Protein AF-A0A7Y0XD62-F1 (afdb_monomer)

Foldseek 3Di:
DDPPPDDQCRAWPDDDLQEIEGADVPQDQPDFDWDWDDPPPPDIDIDTDSGPQVVVCVVSVHPGHHYHHPDDDPPVVPD

Secondary structure (DSSP, 8-state):
-------HHHHEEEEETTEEEE-TTTS-TT--EEEEEEEETTEEEEEEES-HHHHHHHHHT-S--EEEESSS--TTS--

Organism: Vibrio parahaemolyticus (NCBI:txid670)

pLDDT: mean 81.53, std 17.04, range [33.97, 93.62]

Nearest PDB structures (foldseek):
  1lxy-assembly1_A  TM=7.092E-01  e=7.779E-02  Mycoplasmopsis arginini
  3flk-assembly2_C  TM=2.248E-01  e=6.152E+00  Pseudomonas putida

Solvent-accessible surface area (backbone atoms only — not comparable to full-atom values): 5170 Å² total; per-residue (Å²): 139,81,86,73,84,70,58,64,71,81,39,37,41,85,76,50,102,53,30,33,41,32,30,57,94,75,64,45,70,84,44,93,27,74,47,78,45,80,73,57,98,88,43,71,47,76,42,82,37,89,20,57,65,61,49,49,22,65,73,72,74,43,96,67,71,47,76,45,71,56,90,68,84,72,85,74,76,85,122

Mean predicted aligned error: 7.83 Å

Sequence (79 aa):
KHRSCMHLDTVMTHMDVDTFSVYPEIMRKDLDTWRLTPQGNGEMRVEASHNYLHAIETALGLDQLNIITTGGDNYEAER

Structure (mmCIF, N/CA/C/O backbone):
data_AF-A0A7Y0XD62-F1
#
_entry.id   AF-A0A7Y0XD62-F1
#
loop_
_atom_site.group_PDB
_atom_site.id
_atom_site.type_symbol
_atom_site.label_atom_id
_atom_site.label_alt_id
_atom_site.label_comp_id
_atom_site.label_asym_id
_atom_site.label_entity_id
_atom_site.label_seq_id
_atom_site.pdbx_PDB_ins_code
_atom_site.Cartn_x
_atom_site.Cartn_y
_atom_site.Cartn_z
_atom_site.occupancy
_atom_site.B_iso_or_equiv
_atom_site.auth_seq_id
_atom_site.auth_comp_id
_atom_site.auth_asym_id
_atom_site.auth_atom_id
_atom_site.pdbx_PDB_model_num
ATOM 1 N N . LYS A 1 1 ? 26.328 0.407 3.120 1.00 45.66 1 LYS A N 1
ATOM 2 C CA . LYS A 1 1 ? 25.791 1.167 4.279 1.00 45.66 1 LYS A CA 1
ATOM 3 C C . LYS A 1 1 ? 24.802 2.209 3.747 1.00 45.66 1 LYS A C 1
ATOM 5 O O . LYS A 1 1 ? 25.156 3.371 3.655 1.00 45.66 1 LYS A O 1
ATOM 10 N N . HIS A 1 2 ? 23.601 1.795 3.339 1.00 45.50 2 HIS A N 1
ATOM 11 C CA . HIS A 1 2 ? 22.576 2.710 2.824 1.00 45.50 2 HIS A CA 1
ATOM 12 C C . HIS A 1 2 ? 21.465 2.826 3.862 1.00 45.50 2 HIS A C 1
ATOM 14 O O . HIS A 1 2 ? 20.474 2.111 3.826 1.00 45.50 2 HIS A O 1
ATOM 20 N N . ARG A 1 3 ? 21.660 3.712 4.843 1.00 49.56 3 ARG A N 1
ATOM 21 C CA . ARG A 1 3 ? 20.540 4.216 5.646 1.00 49.56 3 ARG A CA 1
ATOM 22 C C . ARG A 1 3 ? 19.903 5.357 4.855 1.00 49.56 3 ARG A C 1
ATOM 2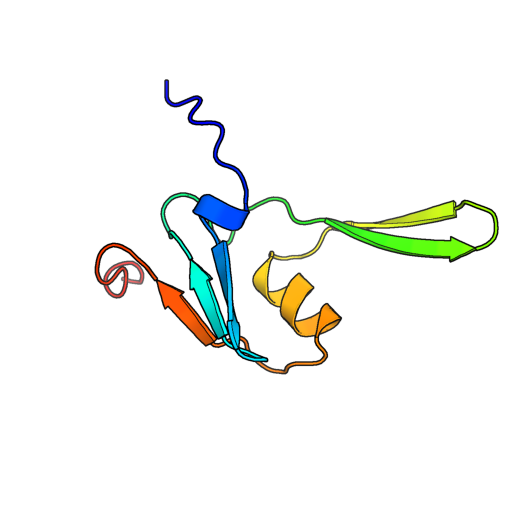4 O O . ARG A 1 3 ? 19.944 6.502 5.288 1.00 49.56 3 ARG A O 1
ATOM 31 N N . SER A 1 4 ? 19.401 5.052 3.661 1.00 60.53 4 SER A N 1
ATOM 32 C CA . SER A 1 4 ? 18.484 5.951 2.970 1.00 60.53 4 SER A CA 1
ATOM 33 C C . SER A 1 4 ? 17.141 5.748 3.655 1.00 60.53 4 SER A C 1
ATOM 35 O O . SER A 1 4 ? 16.408 4.825 3.320 1.00 60.53 4 SER A O 1
ATOM 37 N N . CYS A 1 5 ? 16.870 6.526 4.703 1.00 58.19 5 CYS A N 1
ATOM 38 C CA . CYS A 1 5 ? 15.521 6.599 5.246 1.00 58.19 5 CYS A CA 1
ATOM 39 C C . CYS A 1 5 ? 14.665 7.263 4.166 1.00 58.19 5 CYS A C 1
ATOM 41 O O . CYS A 1 5 ? 14.770 8.471 3.958 1.00 58.19 5 CYS A O 1
ATOM 43 N N . MET A 1 6 ? 13.917 6.462 3.416 1.00 72.75 6 MET A N 1
ATOM 44 C CA . MET A 1 6 ? 12.926 6.956 2.472 1.00 72.75 6 MET A CA 1
ATOM 45 C C . MET A 1 6 ? 11.561 6.865 3.133 1.00 72.75 6 MET A C 1
ATOM 47 O O . MET A 1 6 ? 11.258 5.887 3.817 1.00 72.75 6 MET A O 1
ATOM 51 N N . HIS A 1 7 ? 10.765 7.912 2.959 1.00 87.06 7 HIS A N 1
ATOM 52 C CA . HIS A 1 7 ? 9.370 7.868 3.358 1.00 87.06 7 HIS A CA 1
ATOM 53 C C . HIS A 1 7 ? 8.617 6.954 2.387 1.00 87.06 7 HIS A C 1
ATOM 55 O O . HIS A 1 7 ? 9.006 6.815 1.224 1.00 87.06 7 HIS A O 1
ATOM 61 N N . LEU A 1 8 ? 7.565 6.297 2.878 1.00 86.81 8 LEU A N 1
ATOM 62 C CA . LEU A 1 8 ? 6.820 5.314 2.091 1.00 86.81 8 LEU A CA 1
ATOM 63 C C . LEU A 1 8 ? 6.248 5.933 0.808 1.00 86.81 8 LEU A C 1
ATOM 65 O O . LEU A 1 8 ? 6.293 5.299 -0.235 1.00 86.81 8 LEU A O 1
ATOM 69 N N . ASP A 1 9 ? 5.806 7.187 0.864 1.00 87.81 9 ASP A N 1
ATOM 70 C CA . ASP A 1 9 ? 5.298 7.952 -0.280 1.00 87.81 9 ASP A CA 1
ATOM 71 C C . ASP A 1 9 ? 6.336 8.162 -1.400 1.00 87.81 9 ASP A C 1
ATOM 73 O O . ASP A 1 9 ? 5.970 8.277 -2.567 1.00 87.81 9 ASP A O 1
ATOM 77 N N . THR A 1 10 ? 7.631 8.172 -1.065 1.00 86.31 10 THR A N 1
ATOM 78 C CA . THR A 1 10 ? 8.732 8.311 -2.037 1.00 86.31 10 THR A CA 1
ATOM 79 C C . THR A 1 10 ? 8.965 7.022 -2.827 1.00 86.31 10 THR A C 1
ATOM 81 O O . THR A 1 10 ? 9.478 7.058 -3.943 1.00 86.31 10 THR A O 1
ATOM 84 N N . VAL A 1 11 ? 8.614 5.874 -2.246 1.00 88.50 11 VAL A N 1
ATOM 85 C CA . VAL A 1 11 ? 8.852 4.543 -2.830 1.00 88.50 11 VAL A CA 1
ATOM 86 C C . VAL A 1 11 ? 7.560 3.826 -3.216 1.00 88.50 11 VAL A C 1
ATOM 88 O O . VAL A 1 11 ? 7.621 2.763 -3.827 1.00 88.50 11 VAL A O 1
ATOM 91 N N . MET A 1 12 ? 6.403 4.390 -2.868 1.00 90.44 12 MET A N 1
ATOM 92 C CA . MET A 1 12 ? 5.079 3.861 -3.154 1.00 90.44 12 MET A CA 1
ATOM 93 C C . MET A 1 12 ? 4.048 4.995 -3.221 1.00 90.44 12 MET A C 1
ATOM 95 O O . MET A 1 12 ? 3.891 5.760 -2.275 1.00 90.44 12 MET A O 1
ATOM 99 N N . THR A 1 13 ? 3.282 5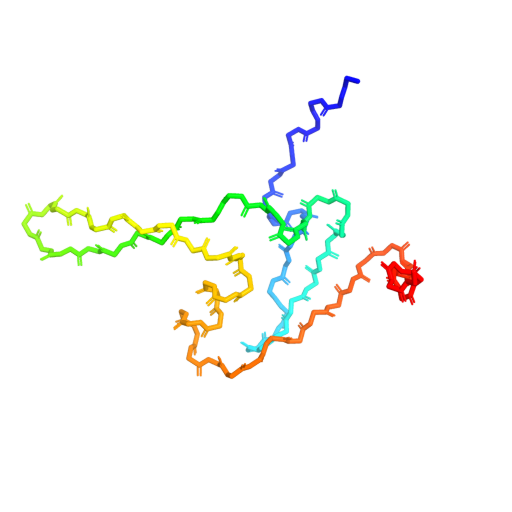.078 -4.305 1.00 91.19 13 THR A N 1
ATOM 100 C CA . THR A 1 13 ? 2.266 6.125 -4.499 1.00 91.19 13 THR A CA 1
ATOM 101 C C . THR A 1 13 ? 0.966 5.520 -5.025 1.00 91.19 13 THR A C 1
ATOM 103 O O . THR A 1 13 ? 0.989 4.756 -5.987 1.00 91.19 13 THR A O 1
ATOM 106 N N . HIS A 1 14 ? -0.166 5.869 -4.408 1.00 93.25 14 HIS A N 1
ATOM 107 C CA . HIS A 1 14 ? -1.511 5.475 -4.848 1.00 93.25 14 HIS A CA 1
ATOM 108 C C . HIS A 1 14 ? -1.941 6.353 -6.030 1.00 93.25 14 HIS A C 1
ATOM 110 O O . HIS A 1 14 ? -2.002 7.574 -5.887 1.00 93.25 14 HIS A O 1
ATOM 116 N N . MET A 1 15 ? -2.182 5.747 -7.192 1.00 91.94 15 MET A N 1
ATOM 117 C CA . MET A 1 15 ? -2.469 6.460 -8.443 1.00 91.94 15 MET A CA 1
ATOM 118 C C . MET A 1 15 ? -3.943 6.396 -8.842 1.00 91.94 15 MET A C 1
ATOM 120 O O . MET A 1 15 ? -4.471 7.380 -9.352 1.00 91.94 15 MET A O 1
ATOM 124 N N . ASP A 1 16 ? -4.588 5.254 -8.613 1.00 92.50 16 ASP A N 1
ATOM 125 C CA . ASP A 1 16 ? -6.007 5.008 -8.886 1.00 92.50 16 ASP A CA 1
ATOM 126 C C . ASP A 1 16 ? -6.530 3.931 -7.926 1.00 92.50 16 ASP A C 1
ATOM 128 O O . ASP A 1 16 ? -5.719 3.304 -7.253 1.00 92.50 16 ASP A O 1
ATOM 132 N N . VAL A 1 17 ? -7.845 3.686 -7.894 1.00 90.44 17 VAL A N 1
ATOM 133 C CA . VAL A 1 17 ? -8.555 2.791 -6.955 1.00 90.44 17 VAL A CA 1
ATOM 134 C C . VAL A 1 17 ? -7.822 1.474 -6.680 1.00 90.44 17 VAL A C 1
ATOM 136 O O . VAL A 1 17 ? -7.775 1.039 -5.531 1.00 90.44 17 VAL A O 1
ATOM 139 N N . ASP A 1 18 ? -7.260 0.847 -7.712 1.00 92.00 18 ASP A N 1
ATOM 140 C CA . ASP A 1 18 ? -6.527 -0.418 -7.624 1.00 92.00 18 ASP A CA 1
ATOM 141 C C . ASP A 1 18 ? -5.052 -0.309 -8.043 1.00 92.00 18 ASP A C 1
ATOM 143 O O . ASP A 1 18 ? -4.360 -1.323 -8.108 1.00 92.00 18 ASP A O 1
ATOM 147 N N . THR A 1 19 ? -4.552 0.897 -8.335 1.00 92.12 19 THR A N 1
ATOM 148 C CA . THR A 1 19 ? -3.268 1.098 -9.015 1.00 92.12 19 THR A CA 1
ATOM 149 C C . THR A 1 19 ? -2.262 1.850 -8.151 1.00 92.12 19 THR A C 1
ATOM 151 O O . THR A 1 19 ? -2.503 2.977 -7.711 1.00 92.12 19 THR A O 1
ATOM 154 N N . PHE A 1 20 ? -1.079 1.261 -7.972 1.00 91.94 20 PHE A N 1
ATOM 155 C CA . PHE A 1 20 ? 0.031 1.851 -7.225 1.00 91.94 20 PHE A CA 1
ATOM 156 C C . PHE A 1 20 ? 1.324 1.849 -8.038 1.00 91.94 20 PHE A C 1
ATOM 158 O O . PHE A 1 20 ? 1.680 0.858 -8.670 1.00 91.94 20 PHE A O 1
ATOM 165 N N . SER A 1 21 ? 2.074 2.946 -7.958 1.00 91.62 21 SER A N 1
ATOM 166 C CA . SER A 1 21 ? 3.457 3.010 -8.432 1.00 91.62 21 SER A CA 1
ATOM 167 C C . SER A 1 21 ? 4.399 2.637 -7.296 1.00 91.62 21 SER A C 1
ATOM 169 O O . SER A 1 21 ? 4.273 3.198 -6.210 1.00 91.62 21 SER A O 1
ATOM 171 N N . VAL A 1 22 ? 5.348 1.728 -7.529 1.00 91.44 22 VAL A N 1
ATOM 172 C CA . VAL A 1 22 ? 6.302 1.264 -6.509 1.00 91.44 22 VAL A CA 1
ATOM 173 C C . VAL A 1 22 ? 7.742 1.299 -7.011 1.00 91.44 22 VAL A C 1
ATOM 175 O O . VAL A 1 22 ? 8.012 1.099 -8.196 1.00 91.44 22 VAL A O 1
ATOM 178 N N . TYR A 1 23 ? 8.690 1.515 -6.103 1.00 88.88 23 TYR A N 1
ATOM 179 C CA . TYR A 1 23 ? 10.117 1.357 -6.364 1.00 88.88 23 TYR A CA 1
ATOM 180 C C . TYR A 1 23 ? 10.587 -0.021 -5.861 1.00 88.88 23 TYR A C 1
ATOM 182 O O . TYR A 1 23 ? 10.655 -0.243 -4.644 1.00 88.88 23 TYR A O 1
ATOM 190 N N . PRO A 1 24 ? 10.888 -0.974 -6.761 1.00 83.38 24 PRO A N 1
ATOM 191 C CA . PRO A 1 24 ? 10.987 -2.393 -6.414 1.00 83.38 24 PRO A CA 1
ATOM 192 C C . PRO A 1 24 ? 12.188 -2.746 -5.527 1.00 83.38 24 PRO A C 1
ATOM 194 O O . PRO A 1 24 ? 12.116 -3.719 -4.781 1.00 83.38 24 PRO A O 1
ATOM 197 N N . GLU A 1 25 ? 13.272 -1.962 -5.550 1.00 83.31 25 GLU A N 1
ATOM 198 C CA . GLU A 1 25 ? 14.432 -2.222 -4.680 1.00 83.31 25 GLU A CA 1
ATOM 199 C C . GLU A 1 25 ? 14.096 -2.056 -3.190 1.00 83.31 25 GLU A C 1
ATOM 201 O O . GLU A 1 25 ? 14.754 -2.647 -2.333 1.00 83.31 25 GLU A O 1
ATOM 206 N N . ILE A 1 26 ? 13.071 -1.255 -2.882 1.00 83.88 26 ILE A N 1
ATOM 207 C CA . ILE A 1 26 ? 12.642 -0.962 -1.513 1.00 83.88 26 ILE A CA 1
ATOM 208 C C . ILE A 1 26 ? 11.343 -1.694 -1.193 1.00 83.88 26 ILE A C 1
ATOM 210 O O . ILE A 1 26 ? 11.257 -2.342 -0.153 1.00 83.88 26 ILE A O 1
ATOM 214 N N . MET A 1 27 ? 10.361 -1.647 -2.098 1.00 86.50 27 MET A N 1
ATOM 215 C CA . MET A 1 27 ? 9.038 -2.262 -1.938 1.00 86.50 27 MET A CA 1
ATOM 216 C C . MET A 1 27 ? 9.044 -3.756 -2.281 1.00 86.50 27 MET A C 1
ATOM 218 O O . MET A 1 27 ? 8.350 -4.225 -3.187 1.00 86.50 27 MET A O 1
ATOM 222 N N . ARG A 1 28 ? 9.854 -4.518 -1.545 1.00 84.56 28 ARG A N 1
ATOM 223 C CA . ARG A 1 28 ? 10.034 -5.960 -1.742 1.00 84.56 28 ARG A CA 1
ATOM 224 C C . ARG A 1 28 ? 8.867 -6.760 -1.150 1.00 84.56 28 ARG A C 1
ATOM 226 O O . ARG A 1 28 ? 8.219 -6.338 -0.194 1.00 84.56 28 ARG A O 1
ATOM 233 N N . LYS A 1 29 ? 8.608 -7.953 -1.699 1.00 79.19 29 LYS A N 1
ATOM 234 C CA . LYS A 1 29 ? 7.535 -8.850 -1.220 1.00 79.19 29 LYS A CA 1
ATOM 235 C C . LYS A 1 29 ? 7.775 -9.374 0.207 1.00 79.19 29 LYS A C 1
ATOM 237 O O . LYS A 1 29 ? 6.815 -9.757 0.862 1.00 79.19 29 LYS A O 1
ATOM 242 N N . ASP A 1 30 ? 9.024 -9.377 0.675 1.00 82.88 30 ASP A N 1
ATOM 243 C CA . ASP A 1 30 ? 9.458 -9.862 1.994 1.00 82.88 30 ASP A CA 1
ATOM 244 C C . ASP A 1 30 ? 9.456 -8.773 3.084 1.00 82.88 30 ASP A C 1
ATOM 246 O O . ASP A 1 30 ? 10.035 -8.966 4.151 1.00 82.88 30 ASP A O 1
ATOM 250 N N . LEU A 1 31 ? 8.847 -7.612 2.822 1.00 86.94 31 LEU A N 1
ATOM 251 C CA . LEU A 1 31 ? 8.713 -6.559 3.823 1.00 86.94 31 LEU A CA 1
ATOM 252 C C . LEU A 1 31 ? 7.768 -6.980 4.951 1.00 86.94 31 LEU A C 1
ATOM 254 O O . LEU A 1 31 ? 6.598 -7.301 4.715 1.00 86.94 31 LEU A O 1
ATOM 258 N N . ASP A 1 32 ? 8.260 -6.862 6.185 1.00 90.00 32 ASP A N 1
ATOM 259 C CA . ASP A 1 32 ? 7.459 -7.039 7.392 1.00 90.00 32 ASP A CA 1
ATOM 260 C C . ASP A 1 32 ? 6.255 -6.093 7.368 1.00 90.00 32 ASP A C 1
ATOM 262 O O . ASP A 1 32 ? 6.378 -4.873 7.493 1.00 90.00 32 ASP A O 1
ATOM 266 N N . THR A 1 33 ? 5.070 -6.674 7.207 1.00 91.94 33 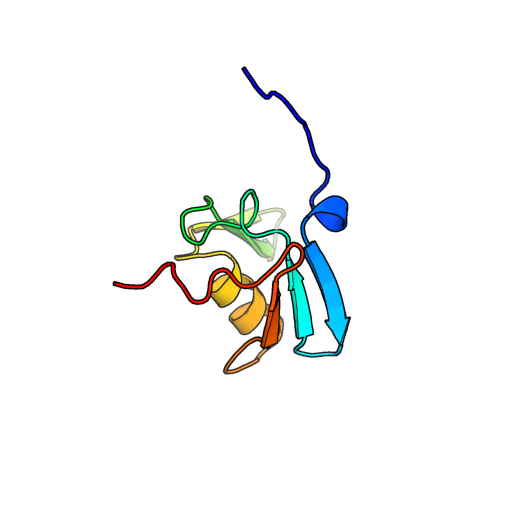THR A N 1
ATOM 267 C CA . THR A 1 33 ? 3.816 -5.936 7.090 1.00 91.94 33 THR A CA 1
ATOM 268 C C . THR A 1 33 ? 2.913 -6.307 8.250 1.00 91.94 33 THR A C 1
ATOM 270 O O . THR A 1 33 ? 2.660 -7.483 8.499 1.00 91.94 33 THR A O 1
ATOM 273 N N . TRP A 1 34 ? 2.374 -5.303 8.935 1.00 93.12 34 TRP A N 1
ATOM 274 C CA . TRP A 1 34 ? 1.490 -5.492 10.080 1.00 93.12 34 TRP A CA 1
ATOM 275 C C . TRP A 1 34 ? 0.174 -4.761 9.852 1.00 93.12 34 TRP A C 1
ATOM 277 O O . TRP A 1 34 ? 0.159 -3.602 9.441 1.00 93.12 34 TRP A O 1
ATOM 287 N N . ARG A 1 35 ? -0.939 -5.433 10.142 1.00 91.94 35 ARG A N 1
ATOM 288 C CA . ARG A 1 35 ? -2.278 -4.845 10.139 1.00 91.94 35 ARG A CA 1
ATOM 289 C C . ARG A 1 35 ? -2.668 -4.508 11.565 1.00 91.94 35 ARG A C 1
ATOM 291 O O . ARG A 1 35 ? -2.580 -5.354 12.453 1.00 91.94 35 ARG A O 1
ATOM 298 N N . LEU A 1 36 ? -3.117 -3.276 11.767 1.00 92.31 36 LEU A N 1
ATOM 299 C CA . LEU A 1 36 ? -3.580 -2.785 13.055 1.00 92.31 36 LEU A CA 1
ATOM 300 C C . LEU A 1 36 ? -5.071 -2.471 12.946 1.00 92.31 36 LEU A C 1
ATOM 302 O O . LEU A 1 36 ? -5.458 -1.569 12.210 1.00 92.31 36 LEU A O 1
ATOM 306 N N . THR A 1 37 ? -5.905 -3.216 13.672 1.00 91.50 37 THR A N 1
ATOM 307 C CA . THR A 1 37 ? -7.366 -3.036 13.675 1.00 91.50 37 THR A CA 1
ATOM 308 C C . THR A 1 37 ? -7.849 -2.689 15.084 1.00 91.50 37 THR A C 1
ATOM 310 O O . THR A 1 37 ? -7.596 -3.470 16.006 1.00 91.50 37 THR A O 1
ATOM 313 N N . PRO A 1 38 ? -8.562 -1.568 15.289 1.00 93.12 38 PRO A N 1
ATOM 314 C CA . PRO A 1 38 ? -9.159 -1.251 16.585 1.00 93.12 38 PRO A CA 1
ATOM 315 C C . PRO A 1 38 ? -10.163 -2.329 17.020 1.00 93.12 38 PRO A C 1
ATOM 317 O O . PRO A 1 38 ? -11.003 -2.745 16.225 1.00 93.12 38 PRO A O 1
ATOM 320 N N . GLN A 1 39 ? -10.096 -2.782 18.275 1.00 90.75 39 GLN A N 1
ATOM 321 C CA . GLN A 1 39 ? -11.058 -3.739 18.859 1.00 90.75 39 GLN A CA 1
ATOM 322 C C . GLN A 1 39 ? -12.099 -3.066 19.772 1.00 90.75 39 GLN A C 1
ATOM 324 O O . GLN A 1 39 ? -13.004 -3.727 20.272 1.00 90.75 39 GLN A O 1
ATOM 329 N N . GLY A 1 40 ? -11.992 -1.750 19.971 1.00 85.69 40 GLY A N 1
ATOM 330 C CA . GLY A 1 40 ? -12.737 -1.024 21.001 1.00 85.69 40 GLY A CA 1
ATOM 331 C C . GLY A 1 40 ? -11.954 -0.951 22.314 1.00 85.69 40 GLY A C 1
ATOM 332 O O . GLY A 1 40 ? -10.926 -1.598 22.479 1.00 85.69 40 GLY A O 1
ATOM 333 N N . ASN A 1 41 ? -12.402 -0.100 23.238 1.00 87.38 41 ASN A N 1
ATOM 334 C CA . ASN A 1 41 ? -11.822 0.061 24.584 1.00 87.38 41 ASN A CA 1
ATOM 335 C C . ASN A 1 41 ? -10.343 0.507 24.626 1.00 87.38 41 ASN A C 1
ATOM 337 O O . ASN A 1 41 ? -9.693 0.394 25.661 1.00 87.38 41 ASN A O 1
ATOM 341 N N . GLY A 1 42 ? -9.815 1.035 23.517 1.00 87.81 42 GLY A N 1
ATOM 342 C CA . GLY A 1 42 ? -8.400 1.399 23.383 1.00 87.81 42 GLY A CA 1
ATOM 343 C C . GLY A 1 42 ? -7.481 0.227 23.022 1.00 87.81 42 GLY A C 1
ATOM 344 O O . GLY A 1 42 ? -6.273 0.421 22.914 1.00 87.81 42 GLY A O 1
ATOM 345 N N . GLU A 1 43 ? -8.031 -0.968 22.800 1.00 91.88 43 GLU A N 1
ATOM 346 C CA . GLU A 1 43 ? -7.265 -2.136 22.376 1.00 91.88 43 GLU A CA 1
ATOM 347 C C . GLU A 1 43 ? -7.083 -2.166 20.854 1.00 91.88 43 GLU A C 1
ATOM 349 O O . GLU A 1 43 ? -7.997 -1.871 20.073 1.00 91.88 43 GLU A O 1
ATOM 354 N N . MET A 1 44 ? -5.885 -2.568 20.432 1.00 93.00 44 MET A N 1
ATOM 355 C CA . MET A 1 44 ? -5.520 -2.752 19.032 1.00 93.00 44 MET A CA 1
ATOM 356 C C . MET A 1 44 ? -5.197 -4.219 18.790 1.00 93.00 44 MET A C 1
ATOM 358 O O . MET A 1 44 ? -4.328 -4.793 19.445 1.00 93.00 44 MET A O 1
ATOM 362 N N . ARG A 1 45 ? -5.860 -4.819 17.804 1.00 92.69 45 ARG A N 1
ATOM 363 C CA . ARG A 1 45 ? -5.442 -6.105 17.257 1.00 92.69 45 ARG A CA 1
ATOM 364 C C . ARG A 1 45 ? -4.303 -5.861 16.277 1.00 92.69 45 ARG A C 1
ATOM 366 O O . ARG A 1 45 ? -4.464 -5.078 15.342 1.00 92.69 45 ARG A O 1
ATOM 373 N N . VAL A 1 46 ? -3.184 -6.541 16.495 1.00 93.62 46 VAL A N 1
ATOM 374 C CA . VAL A 1 46 ? -1.996 -6.482 15.641 1.00 93.62 46 VAL A CA 1
ATOM 375 C C . VAL A 1 46 ? -1.795 -7.857 15.017 1.00 93.62 46 VAL A C 1
ATOM 377 O O . VAL A 1 46 ? -1.636 -8.843 15.732 1.00 93.62 46 VAL A O 1
ATOM 380 N N . GLU A 1 47 ? -1.821 -7.927 13.692 1.00 92.94 47 GLU A N 1
ATOM 381 C CA . GLU A 1 47 ? -1.655 -9.170 12.936 1.00 92.94 47 GLU A CA 1
ATOM 382 C C . GLU A 1 47 ? -0.549 -9.000 11.900 1.00 92.94 47 GLU A C 1
ATOM 384 O O . GLU 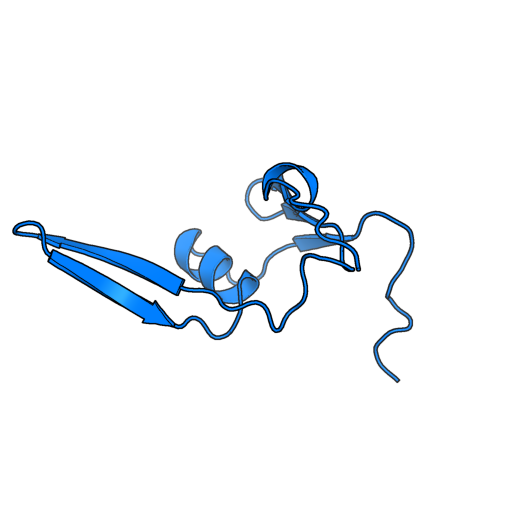A 1 47 ? -0.522 -8.002 11.178 1.00 92.94 47 GLU A O 1
ATOM 389 N N . ALA A 1 48 ? 0.347 -9.979 11.799 1.00 91.62 48 ALA A N 1
ATOM 390 C CA . ALA A 1 48 ? 1.299 -10.028 10.698 1.00 91.62 48 ALA A CA 1
ATOM 391 C C . ALA A 1 48 ? 0.551 -10.351 9.396 1.00 91.62 48 ALA A C 1
ATOM 393 O O . ALA A 1 48 ? -0.236 -11.297 9.340 1.00 91.62 48 ALA A O 1
ATOM 394 N N . SER A 1 49 ? 0.790 -9.559 8.354 1.00 87.81 49 SER A N 1
ATOM 395 C CA . SER A 1 49 ? 0.347 -9.860 6.995 1.00 87.81 49 SER A CA 1
ATOM 396 C C . SER A 1 49 ? 1.432 -10.638 6.263 1.00 87.81 49 SER A C 1
ATOM 398 O O . SER A 1 49 ? 2.620 -10.453 6.513 1.00 87.81 49 SER A O 1
ATOM 400 N N . HIS A 1 50 ? 1.017 -11.478 5.319 1.00 83.81 50 HIS A N 1
ATOM 401 C CA . HIS A 1 50 ? 1.937 -12.246 4.488 1.00 83.81 50 HIS A CA 1
ATOM 402 C C . HIS A 1 50 ? 2.846 -11.345 3.639 1.00 83.81 50 HIS A C 1
ATOM 404 O O . HIS A 1 50 ? 4.033 -11.615 3.500 1.00 83.81 50 HIS A O 1
ATOM 410 N N . ASN A 1 51 ? 2.282 -10.272 3.082 1.00 87.69 51 ASN A N 1
ATOM 411 C CA . ASN A 1 51 ? 3.005 -9.209 2.394 1.00 87.69 51 ASN A CA 1
ATOM 412 C C . ASN A 1 51 ? 2.155 -7.922 2.383 1.00 87.69 51 ASN A C 1
ATOM 414 O O . ASN A 1 51 ? 0.990 -7.922 2.812 1.00 87.69 51 ASN A O 1
ATOM 418 N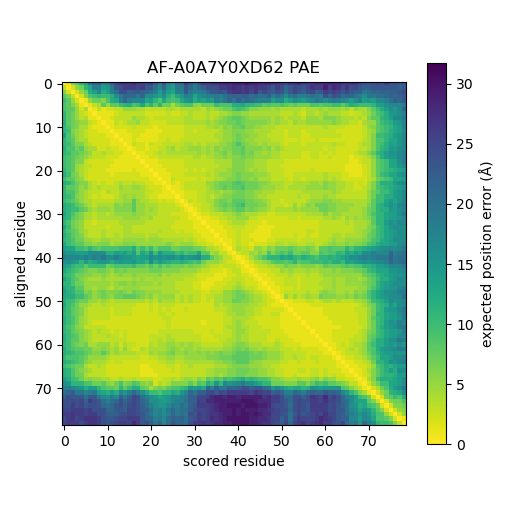 N . TYR A 1 52 ? 2.743 -6.826 1.900 1.00 88.56 52 TYR A N 1
ATOM 419 C CA . TYR A 1 52 ? 2.071 -5.527 1.832 1.00 88.56 52 TYR A CA 1
ATOM 420 C C . TYR A 1 52 ? 0.933 -5.496 0.805 1.00 88.56 52 TYR A C 1
ATOM 422 O O . TYR A 1 52 ? -0.089 -4.871 1.071 1.00 88.56 52 TYR A O 1
ATOM 430 N N . LEU A 1 53 ? 1.066 -6.214 -0.317 1.00 89.88 53 LEU A N 1
ATOM 431 C CA . LEU A 1 53 ? 0.042 -6.278 -1.367 1.00 89.88 53 LEU A CA 1
ATOM 432 C C . LEU A 1 53 ? -1.263 -6.854 -0.817 1.00 89.88 53 LEU A C 1
ATOM 434 O O . LEU A 1 53 ? -2.287 -6.184 -0.845 1.00 89.88 53 LEU A O 1
ATOM 438 N N . HIS A 1 54 ? -1.188 -8.023 -0.184 1.00 89.44 54 HIS A N 1
ATOM 439 C CA . HIS A 1 54 ? -2.335 -8.692 0.415 1.00 89.44 54 HIS A CA 1
ATOM 440 C C . HIS A 1 54 ? -2.982 -7.858 1.529 1.00 89.44 54 HIS A C 1
ATOM 442 O O . HIS A 1 54 ? -4.203 -7.869 1.701 1.00 89.44 54 HIS A O 1
ATOM 448 N N . ALA A 1 55 ? -2.176 -7.107 2.290 1.00 91.44 55 ALA A N 1
ATOM 449 C CA . ALA A 1 55 ? -2.704 -6.201 3.305 1.00 91.44 55 ALA A CA 1
ATOM 450 C C . ALA A 1 55 ? -3.540 -5.073 2.682 1.00 91.44 55 ALA A C 1
ATOM 452 O O . ALA A 1 55 ? -4.606 -4.759 3.209 1.00 91.44 55 ALA A O 1
ATOM 453 N N . ILE A 1 56 ? -3.073 -4.491 1.574 1.00 91.50 56 ILE A N 1
ATOM 454 C CA . ILE A 1 56 ? -3.759 -3.400 0.872 1.00 91.50 56 ILE A CA 1
ATOM 455 C C . ILE A 1 56 ? -4.987 -3.923 0.120 1.00 91.50 56 ILE A C 1
ATOM 457 O O . ILE A 1 56 ? -6.049 -3.324 0.244 1.00 91.50 56 ILE A O 1
ATOM 461 N N . GLU A 1 57 ? -4.880 -5.055 -0.580 1.00 92.56 57 GLU A N 1
ATOM 462 C CA . GLU A 1 57 ? -6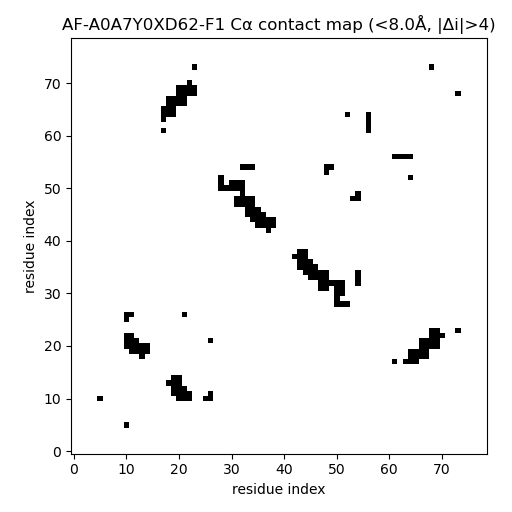.002 -5.742 -1.246 1.00 92.56 57 GLU A CA 1
ATOM 463 C C . GLU A 1 57 ? -7.145 -5.993 -0.263 1.00 92.56 57 GLU A C 1
ATOM 465 O O . GLU A 1 57 ? -8.281 -5.581 -0.495 1.00 92.56 57 GLU A O 1
ATOM 470 N N . THR A 1 58 ? -6.825 -6.565 0.903 1.00 91.00 58 THR A N 1
ATOM 471 C CA . THR A 1 58 ? -7.815 -6.813 1.958 1.00 91.00 58 THR A CA 1
ATOM 472 C C . THR A 1 58 ? -8.417 -5.512 2.497 1.00 91.00 58 THR A C 1
ATOM 474 O O . THR A 1 58 ? -9.607 -5.467 2.797 1.00 91.00 58 THR A O 1
ATOM 477 N N . ALA A 1 59 ? -7.611 -4.456 2.647 1.00 90.38 59 ALA A N 1
ATOM 478 C CA . ALA A 1 59 ? -8.077 -3.175 3.176 1.00 90.38 59 ALA A CA 1
ATOM 479 C C . ALA A 1 59 ? -8.975 -2.411 2.188 1.00 90.38 59 ALA A C 1
ATOM 481 O O . ALA A 1 59 ? -9.901 -1.727 2.622 1.00 90.38 59 ALA A O 1
ATOM 482 N N . LEU A 1 60 ? -8.710 -2.527 0.883 1.00 91.31 60 LEU A N 1
ATOM 48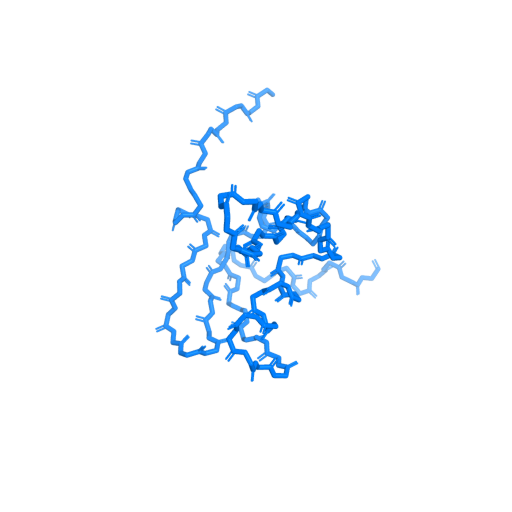3 C CA . LEU A 1 60 ? -9.485 -1.890 -0.186 1.00 91.31 60 LEU A CA 1
ATOM 484 C C . LEU A 1 60 ? -10.643 -2.765 -0.697 1.00 91.31 60 LEU A C 1
ATOM 486 O O . LEU A 1 60 ? -11.515 -2.258 -1.396 1.00 91.31 60 LEU A O 1
ATOM 490 N N . GLY A 1 61 ? -10.682 -4.051 -0.334 1.00 92.38 61 GLY A N 1
ATOM 491 C CA . GLY A 1 61 ? -11.684 -5.001 -0.825 1.00 92.38 61 GLY A CA 1
ATOM 492 C C . GLY A 1 61 ? -11.480 -5.370 -2.296 1.00 92.38 61 GLY A C 1
ATOM 493 O O . GLY A 1 61 ? -12.456 -5.540 -3.022 1.00 92.38 61 GLY A O 1
ATOM 494 N N . LEU A 1 62 ? -10.222 -5.444 -2.732 1.00 91.44 62 LEU A N 1
ATOM 495 C CA . LEU A 1 62 ? -9.832 -5.753 -4.105 1.00 91.44 62 LEU A CA 1
ATOM 496 C C . LEU A 1 62 ? -9.333 -7.193 -4.207 1.00 91.44 62 LEU A C 1
ATOM 498 O O . LEU A 1 62 ? -8.643 -7.675 -3.310 1.00 91.44 62 LEU A O 1
ATOM 502 N N . ASP A 1 63 ? -9.633 -7.846 -5.328 1.00 89.19 63 ASP A N 1
ATOM 503 C CA . ASP A 1 63 ? -9.109 -9.184 -5.623 1.00 89.19 63 ASP A CA 1
ATOM 504 C C . ASP A 1 63 ? -7.627 -9.141 -6.032 1.00 89.19 63 ASP A C 1
ATOM 506 O O . ASP A 1 63 ? -6.880 -10.075 -5.748 1.00 89.19 63 ASP A O 1
ATOM 510 N N . GLN A 1 64 ? -7.206 -8.066 -6.711 1.00 88.12 64 GLN A N 1
ATOM 511 C CA . GLN A 1 64 ? -5.841 -7.887 -7.199 1.00 88.12 64 GLN A CA 1
ATOM 512 C C . GLN A 1 64 ? -5.481 -6.401 -7.321 1.00 88.12 64 GLN A C 1
ATOM 514 O O . GLN A 1 64 ? -6.280 -5.609 -7.820 1.00 88.12 64 GLN A O 1
ATOM 519 N N . LEU A 1 65 ? -4.261 -6.034 -6.913 1.00 89.88 65 LEU 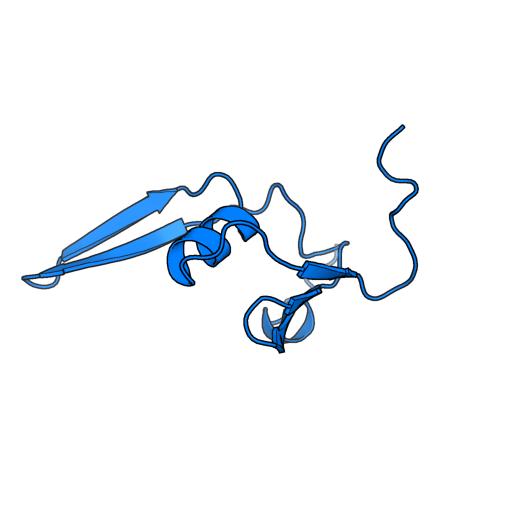A N 1
ATOM 520 C CA . LEU A 1 65 ? -3.686 -4.707 -7.170 1.00 89.88 65 LEU A CA 1
ATOM 521 C C . LEU A 1 65 ? -2.903 -4.642 -8.485 1.00 89.88 65 LEU A C 1
ATOM 523 O O . LEU A 1 65 ? -2.101 -5.522 -8.804 1.00 89.88 65 LEU A O 1
ATOM 527 N N . ASN A 1 66 ? -3.048 -3.521 -9.184 1.00 90.44 66 ASN A N 1
ATOM 528 C CA . ASN A 1 66 ? -2.236 -3.145 -10.330 1.00 90.44 66 ASN A CA 1
ATOM 529 C C . ASN A 1 66 ? -0.979 -2.405 -9.854 1.00 90.44 66 ASN A C 1
ATOM 531 O O . ASN A 1 66 ? -1.040 -1.288 -9.339 1.00 90.44 66 ASN A O 1
ATOM 535 N N . ILE A 1 67 ? 0.188 -3.023 -10.028 1.00 90.44 67 ILE A N 1
ATOM 536 C CA . ILE A 1 67 ? 1.467 -2.454 -9.592 1.00 90.44 67 ILE A CA 1
ATOM 537 C C . ILE A 1 67 ? 2.287 -2.007 -10.798 1.00 90.44 67 ILE A C 1
ATOM 539 O O . ILE A 1 67 ? 2.643 -2.812 -11.656 1.00 90.44 67 ILE A O 1
ATOM 543 N N . ILE A 1 68 ? 2.637 -0.724 -10.824 1.00 89.94 68 ILE A N 1
ATOM 544 C CA . ILE A 1 68 ? 3.532 -0.128 -11.813 1.00 89.94 68 ILE A CA 1
ATOM 545 C C . ILE A 1 68 ? 4.907 0.032 -11.162 1.00 89.94 68 ILE A C 1
ATOM 547 O O . ILE A 1 68 ? 5.077 0.809 -10.225 1.00 89.94 68 ILE A O 1
ATOM 551 N N . THR A 1 69 ? 5.914 -0.699 -11.636 1.00 86.31 69 THR A N 1
ATOM 552 C CA . THR A 1 69 ? 7.281 -0.559 -11.118 1.00 86.31 69 THR A CA 1
ATOM 553 C C . THR A 1 69 ? 7.994 0.616 -11.776 1.00 86.31 69 THR A C 1
ATOM 555 O O . THR A 1 69 ? 8.090 0.695 -13.000 1.00 86.31 69 THR A O 1
ATOM 558 N N . THR A 1 70 ? 8.541 1.516 -10.967 1.00 76.06 70 THR A N 1
ATOM 559 C CA . THR A 1 70 ? 9.399 2.611 -11.434 1.00 76.06 70 THR A CA 1
ATOM 560 C C . THR A 1 70 ? 10.846 2.133 -11.567 1.00 76.06 70 THR A C 1
ATOM 562 O O . THR A 1 70 ? 11.315 1.350 -10.744 1.00 76.06 70 THR A O 1
ATOM 565 N N . GLY A 1 71 ? 11.563 2.602 -12.595 1.00 64.38 71 GLY A N 1
ATOM 566 C CA . GLY A 1 71 ? 13.001 2.326 -12.759 1.00 64.38 71 GLY A CA 1
ATOM 567 C C . GLY A 1 71 ? 13.396 1.292 -13.821 1.00 64.38 71 GLY A C 1
ATOM 568 O O . GLY A 1 71 ? 14.580 0.994 -13.932 1.00 64.38 71 GLY A O 1
ATOM 569 N N . GLY A 1 72 ? 12.459 0.816 -14.645 1.00 48.69 72 GLY A N 1
ATOM 570 C CA . GLY A 1 72 ? 12.737 -0.154 -15.713 1.00 48.69 72 GLY A CA 1
ATOM 571 C C . GLY A 1 72 ? 12.461 -1.593 -15.276 1.00 48.69 72 GLY A C 1
ATOM 572 O O . GLY A 1 72 ? 12.641 -1.949 -14.115 1.00 48.69 72 GLY A O 1
ATOM 573 N N . ASP A 1 73 ? 11.942 -2.382 -16.212 1.00 45.16 73 ASP A N 1
ATOM 574 C CA . ASP A 1 73 ? 11.308 -3.683 -16.002 1.00 45.16 73 ASP A CA 1
ATOM 575 C C . ASP A 1 73 ? 12.143 -4.683 -15.180 1.00 45.16 73 ASP A C 1
ATOM 577 O O . ASP A 1 73 ? 13.071 -5.311 -15.680 1.00 45.16 73 ASP A O 1
ATOM 581 N N . ASN A 1 74 ? 11.704 -4.959 -13.948 1.00 44.25 74 ASN A N 1
ATOM 582 C CA . ASN A 1 74 ? 12.071 -6.172 -13.203 1.00 44.25 74 ASN A CA 1
ATOM 583 C C . ASN A 1 74 ? 11.268 -7.403 -13.677 1.00 44.25 74 ASN A C 1
ATOM 585 O O . ASN A 1 74 ? 11.033 -8.333 -12.907 1.00 44.25 74 ASN A O 1
ATOM 589 N N . TYR A 1 75 ? 10.856 -7.438 -14.948 1.00 44.31 75 TYR A N 1
ATOM 590 C CA . TYR A 1 75 ? 10.283 -8.634 -15.580 1.00 44.31 75 TYR A CA 1
ATOM 591 C C . TYR A 1 75 ? 11.346 -9.707 -15.910 1.00 44.31 75 TYR A C 1
ATOM 593 O O . TYR A 1 75 ? 11.023 -10.733 -16.498 1.00 44.31 75 TYR A O 1
ATOM 601 N N . GLU A 1 76 ? 12.599 -9.511 -15.481 1.00 38.47 76 GLU A N 1
ATOM 602 C CA . GLU A 1 76 ? 13.692 -10.500 -15.525 1.00 38.47 76 GLU A CA 1
ATOM 603 C C . GLU A 1 76 ? 13.910 -11.231 -14.175 1.00 38.47 76 GLU A C 1
ATOM 605 O O . GLU A 1 76 ? 14.784 -12.088 -14.077 1.00 38.47 76 GLU A O 1
ATOM 610 N N . ALA A 1 77 ? 13.144 -10.927 -13.115 1.00 37.66 77 ALA A N 1
ATOM 611 C CA . ALA A 1 77 ? 13.395 -11.464 -11.765 1.00 37.66 77 ALA A CA 1
ATOM 612 C C . ALA A 1 77 ? 12.727 -12.823 -11.449 1.00 37.66 77 ALA A C 1
ATOM 614 O O . ALA A 1 77 ? 12.868 -13.326 -10.335 1.00 37.66 77 ALA A O 1
ATOM 615 N N . GLU A 1 78 ? 12.034 -13.441 -12.410 1.00 33.97 78 GLU A N 1
ATOM 616 C CA . GLU A 1 78 ? 11.551 -14.828 -12.315 1.00 33.97 78 GLU A CA 1
ATOM 617 C C . GLU A 1 78 ? 12.133 -15.688 -13.456 1.00 33.97 78 GLU A C 1
ATOM 619 O O . G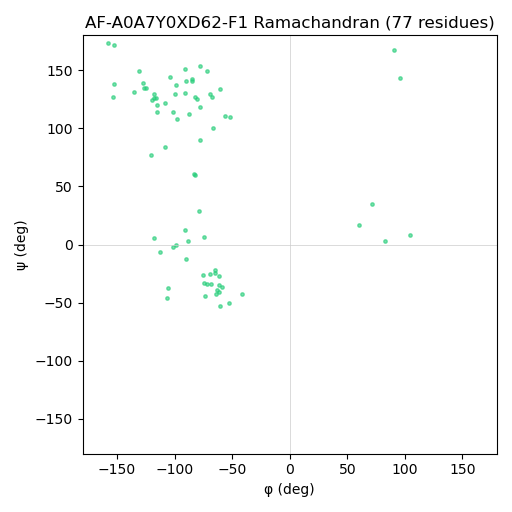LU A 1 78 ? 11.446 -16.023 -14.422 1.00 33.97 78 GLU A O 1
ATOM 624 N N . ARG A 1 79 ? 13.411 -16.076 -13.325 1.00 35.78 79 ARG A N 1
ATOM 625 C CA . ARG A 1 79 ? 13.952 -17.369 -13.789 1.00 35.78 79 ARG A CA 1
ATOM 626 C C . ARG A 1 79 ? 14.988 -17.907 -12.812 1.00 35.78 79 ARG A C 1
ATOM 628 O O . ARG A 1 79 ? 15.836 -17.115 -12.354 1.00 35.78 79 ARG A O 1
#

Radius of gyration: 14.66 Å; Cα contacts (8 Å, |Δi|>4): 94; chains: 1; bounding box: 38×26×41 Å